Protein 3EY6 (pdb70)

GO terms:
  GO:0005515 protein binding (F, IPI)
  GO:0044183 protein folding chaperone (F, IMP)
  GO:0006457 protein folding (P, IMP)
  GO:0031966 mitochondrial membrane (C, EXP)
  GO:0005739 mitochondrion (C, EXP)
  GO:0035556 intracellular signal transduction (P, TAS)
  GO:0005739 mitochondrion (C, HTP)
  GO:0042802 identical protein binding (F, IPI)
  GO:0005739 mitochondrion (C, IDA)
  GO:1901524 regulation of mitophagy (P, IDA)
  GO:0005516 calmodulin binding (F, EXP)
  GO:0005516 calmodulin binding (F, IPI)
  GO:0070585 protein localization to mitochondrion (P, IPI)
  GO:0001933 negative regulation of protein phosphorylation (P, IMP)
  GO:0032991 protein-containing complex (C, IMP)
  GO:0097718 disordered domain specific binding (F, IPI)
  GO:0016020 membrane (C, HDA)

Foldseek 3Di:
DWDKDDQPPPPAKIKTWPFADDPPFAFADQQWKWWKFKWKAFPVGHTDDTDHTDIDRQPDPPQFQSCNRPRRVGTAQIKMKIWHWCVRPVAQNFDPPRGHHGTTMIMIMHTHDTGHHD

InterPro domains:
  IPR001179 FKBP-type peptidyl-prolyl cis-trans isomerase domain [PF00254] (114-201)
  IPR001179 FKBP-type peptidyl-prolyl cis-trans isomerase domain [PS50059] (120-204)
  IPR011990 Tetratricopeptide-like helical domain superfamily [G3DSA:1.25.40.10] (219-369)
  IPR011990 Tetratricopeptide-like helical domain superfamily [SSF48452] (225-352)
  IPR019734 Tetratricopeptide repeat [PS50005] (306-339)
  IPR019734 Tetratricopeptide repeat [SM00028] (228-261)
  IPR019734 Tetratricopeptide repeat [SM00028] (272-305)
  IPR019734 Tetratricopeptide repeat [SM00028] (306-339)
  IPR046357 Peptidyl-prolyl cis-trans isomerase domain superfamily [G3DSA:3.10.50.40] (58-205)
  IPR050754 Peptidyl-prolyl cis-trans isomerase FKBP4/5/8-like [PTHR46512] (34-375)

Secondary structure (DSSP, 8-state):
-PPPEESSSSSSEEEEEEEPPPTT-----TTSEEEEEEEEEETTS-EEEEEEEEEEETT-TTS-HHHHTTGGGSPTT-EEEEEE-GGGTTGGG-BTTTB-TT--EEEEEEEEEEE---

Radius of gyration: 13.65 Å; Cα contacts (8 Å, |Δi|>4): 316; chains: 1; bounding box: 35×30×32 Å

CATH classification: 3.10.50.40

Nearest PDB structures (foldseek):
  3ey6-assembly1_A  TM=1.009E+00  e=1.247E-23  Homo sapiens
  5mgx-assembly3_G  TM=9.743E-01  e=1.450E-19  Homo sapiens
  2d9f-assembly1_A  TM=9.313E-01  e=2.594E-18  Homo sapiens
  1n1a-assembly1_B  TM=9.332E-01  e=4.603E-10  Homo sapiens
  8cce-assembly1_A  TM=8.844E-01  e=1.895E-09  Homo sapiens

Structure (mmCIF, N/CA/C/O backbone):
data_3EY6
#
_entry.id   3EY6
#
_cell.length_a   29.057
_cell.length_b   60.288
_cell.length_c   30.840
_cell.angle_alpha   90.000
_cell.angle_beta   97.590
_cell.angle_gamma   90.000
#
_symmetry.space_group_name_H-M   'P 1 21 1'
#
loop_
_entity.id
_entity.type
_entity.pdbx_description
1 polymer 'FK506-binding protein 8'
2 water water
#
loop_
_atom_site.group_PDB
_atom_site.id
_atom_site.type_symbol
_atom_site.label_atom_id
_atom_site.label_alt_id
_atom_site.label_comp_id
_atom_site.label_asym_id
_atom_site.label_entity_id
_atom_site.label_seq_id
_atom_site.pdbx_PDB_ins_code
_atom_site.Cartn_x
_atom_site.Cartn_y
_atom_site.Cartn_z
_atom_site.occupancy
_atom_site.B_iso_or_equiv
_atom_site.auth_seq_id
_atom_site.auth_comp_id
_atom_site.auth_asym_id
_atom_site.auth_atom_id
_atom_site.pdbx_PDB_model_num
ATOM 1 N N . MET A 1 1 ? 28.545 -6.547 3.522 1.00 14.80 33 MET A N 1
ATOM 2 C CA . MET A 1 1 ? 29.344 -5.602 2.711 1.00 12.41 33 MET A CA 1
ATOM 3 C C . MET A 1 1 ? 28.554 -5.001 1.554 1.00 9.40 33 MET A C 1
ATOM 4 O O . MET A 1 1 ? 29.155 -4.517 0.606 1.00 10.94 33 MET A O 1
ATOM 9 N N . ARG A 1 2 ? 27.220 -4.975 1.683 1.00 9.95 34 ARG A N 1
ATOM 10 C CA . ARG A 1 2 ? 26.298 -4.394 0.686 1.00 9.05 34 ARG A CA 1
ATOM 11 C C . ARG A 1 2 ? 25.779 -3.035 1.151 1.00 9.40 34 ARG A C 1
ATOM 12 O O . ARG A 1 2 ? 25.488 -2.841 2.326 1.00 12.41 34 ARG A O 1
ATOM 20 N N . GLU A 1 3 ? 25.638 -2.129 0.195 1.00 7.59 35 GLU A N 1
ATOM 21 C CA . GLU A 1 3 ? 25.133 -0.775 0.392 1.00 7.52 35 GLU A CA 1
ATOM 22 C C . GLU A 1 3 ? 23.622 -0.688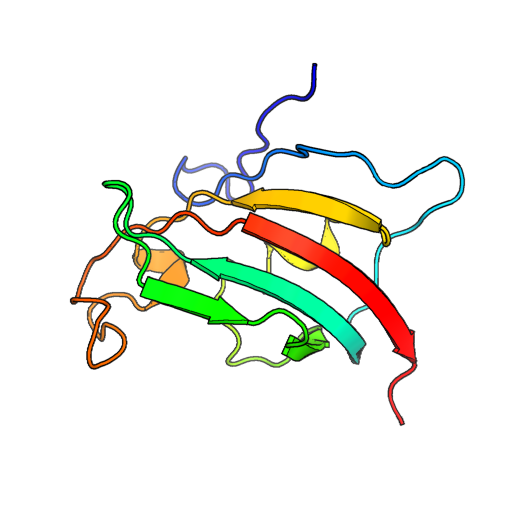 0.376 1.00 7.52 35 GLU A C 1
ATOM 23 O O . GLU A 1 3 ? 22.949 -1.388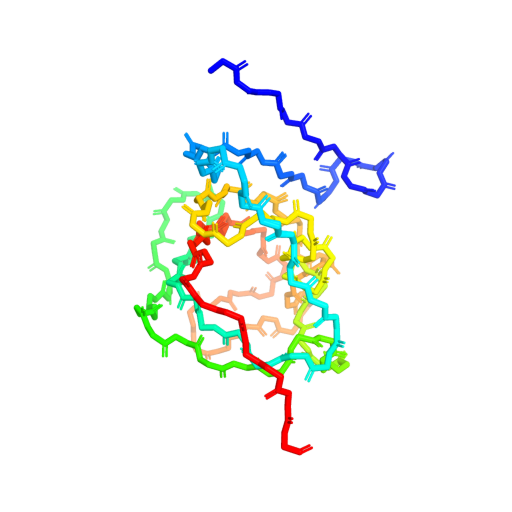 -0.380 1.00 8.50 35 GLU A O 1
ATOM 29 N N . TRP A 1 4 ? 23.100 0.273 1.125 1.00 7.01 36 TRP A N 1
ATOM 30 C CA . TRP A 1 4 ? 21.722 0.697 0.943 1.00 6.59 36 TRP A CA 1
ATOM 31 C C . TRP A 1 4 ? 21.525 1.314 -0.436 1.00 6.85 36 TRP A C 1
ATOM 32 O O . TRP A 1 4 ? 22.391 2.050 -0.935 1.00 8.38 36 TRP A O 1
ATOM 43 N N . LEU A 1 5 ? 20.347 1.090 -0.997 1.00 7.17 37 LEU A N 1
ATOM 44 C CA . LEU A 1 5 ? 19.872 1.755 -2.199 1.00 7.22 37 LEU A CA 1
ATOM 45 C C . LEU A 1 5 ? 18.685 2.621 -1.816 1.00 6.45 37 LEU A C 1
ATOM 46 O O . LEU A 1 5 ? 17.710 2.130 -1.236 1.00 6.81 37 LEU A O 1
ATOM 51 N N . ASP A 1 6 ? 18.738 3.891 -2.193 1.00 7.36 38 ASP A N 1
ATOM 52 C CA . ASP A 1 6 ? 17.637 4.814 -2.001 1.00 7.59 38 ASP A CA 1
ATOM 53 C C . ASP A 1 6 ? 16.780 4.719 -3.262 1.00 7.04 38 ASP A C 1
ATOM 54 O O . ASP A 1 6 ? 17.172 5.207 -4.330 1.00 9.35 38 ASP A O 1
ATOM 59 N N . ILE A 1 7 ? 15.658 4.000 -3.172 1.00 6.86 39 ILE A N 1
ATOM 60 C CA . ILE A 1 7 ? 14.919 3.634 -4.377 1.00 7.34 39 ILE A CA 1
ATOM 61 C C . ILE A 1 7 ? 14.310 4.839 -5.090 1.00 7.88 39 ILE A C 1
ATOM 62 O O . ILE A 1 7 ? 14.416 4.935 -6.319 1.00 9.69 39 ILE A O 1
ATOM 67 N N . LEU A 1 8 ? 13.716 5.764 -4.339 1.00 7.27 40 LEU A N 1
ATOM 68 C CA . LEU A 1 8 ? 13.020 6.893 -4.945 1.00 8.35 40 LEU A CA 1
ATOM 69 C C . LEU A 1 8 ? 13.776 8.229 -4.845 1.00 8.31 40 LEU A C 1
ATOM 70 O O . LEU A 1 8 ? 13.267 9.255 -5.296 1.00 10.48 40 LEU A O 1
ATOM 75 N N . GLY A 1 9 ? 14.969 8.225 -4.263 1.00 7.88 41 GLY A N 1
ATOM 76 C CA . GLY A 1 9 ? 15.822 9.423 -4.265 1.00 8.96 41 GLY A CA 1
ATOM 77 C C . GLY A 1 9 ? 15.457 10.453 -3.221 1.00 7.21 41 GLY A C 1
ATOM 78 O O . GLY A 1 9 ? 15.951 11.575 -3.257 1.00 9.76 41 GLY A O 1
ATOM 79 N N . ASN A 1 10 ? 14.622 10.078 -2.260 1.00 7.14 42 ASN A N 1
ATOM 80 C CA . ASN A 1 10 ? 14.171 11.012 -1.229 1.00 6.77 42 ASN A CA 1
ATOM 81 C C . ASN A 1 10 ? 14.385 10.499 0.191 1.00 6.48 42 ASN A C 1
ATOM 82 O O . ASN A 1 10 ? 13.858 11.080 1.135 1.00 6.44 42 ASN A O 1
ATOM 87 N N . GLY A 1 11 ? 15.149 9.411 0.343 1.00 6.48 43 GLY A N 1
ATOM 88 C CA . GLY A 1 11 ? 15.431 8.845 1.658 1.00 6.61 43 GLY A CA 1
ATOM 89 C C . GLY A 1 11 ? 14.344 8.015 2.295 1.00 5.89 43 GLY A C 1
ATOM 90 O O . GLY A 1 11 ? 14.551 7.418 3.349 1.00 7.45 43 GLY A O 1
ATOM 91 N N . LEU A 1 12 ? 13.184 7.954 1.659 1.00 5.66 44 LEU A N 1
ATOM 92 C CA . LEU A 1 12 ? 12.007 7.417 2.333 1.00 5.71 44 LEU A CA 1
ATOM 93 C C . LEU A 1 12 ? 11.697 5.970 1.996 1.00 5.71 44 LEU A C 1
ATOM 94 O O . LEU A 1 12 ? 10.807 5.378 2.612 1.00 7.42 44 LEU A O 1
ATOM 99 N N . LEU A 1 13 ? 12.402 5.389 1.023 1.00 4.94 45 LEU A N 1
ATOM 100 C CA . LEU A 1 13 ? 12.205 3.985 0.656 1.00 5.01 45 LEU A CA 1
ATOM 101 C C . LEU A 1 13 ? 13.578 3.445 0.285 1.00 4.95 45 LEU A C 1
ATOM 102 O O . LEU A 1 13 ? 14.106 3.729 -0.793 1.00 6.15 45 LEU A O 1
ATOM 107 N N . ARG A 1 14 ? 14.167 2.708 1.218 1.00 5.35 46 ARG A N 1
ATOM 108 C CA . ARG A 1 14 ? 15.560 2.290 1.105 1.00 6.36 46 ARG A CA 1
ATOM 109 C C . ARG A 1 14 ? 15.624 0.774 1.248 1.00 5.75 46 ARG A C 1
ATOM 110 O O . ARG A 1 14 ? 14.888 0.185 2.053 1.00 6.57 46 ARG A O 1
ATOM 118 N N A LYS A 1 15 ? 16.481 0.136 0.453 0.50 5.88 47 LYS A N 1
ATOM 119 N N B LYS A 1 15 ? 16.475 0.125 0.466 0.50 5.77 47 LYS A N 1
ATOM 120 C CA A LYS A 1 15 ? 16.654 -1.316 0.462 0.50 6.46 47 LYS A CA 1
ATOM 121 C CA B LYS A 1 15 ? 16.631 -1.313 0.586 0.50 6.34 47 LYS A CA 1
ATOM 122 C C A LYS A 1 15 ? 18.122 -1.674 0.670 0.50 6.26 47 LYS A C 1
ATOM 123 C C B LYS A 1 15 ? 18.095 -1.721 0.625 0.50 6.33 47 LYS A C 1
ATOM 124 O O A LYS A 1 15 ? 19.022 -1.005 0.131 0.50 7.81 47 LYS A O 1
ATOM 125 O O B LYS A 1 15 ? 18.952 -1.154 -0.077 0.50 7.70 47 LYS A O 1
ATOM 136 N N . LYS A 1 16 ? 18.368 -2.736 1.434 1.00 5.71 48 LYS A N 1
ATOM 137 C CA . LYS A 1 16 ? 19.711 -3.307 1.537 1.00 7.37 48 LYS A CA 1
ATOM 138 C C . LYS A 1 16 ? 19.639 -4.802 1.417 1.00 6.52 48 LYS A C 1
ATOM 139 O O . LYS A 1 16 ? 18.845 -5.448 2.101 1.00 7.14 48 LYS A O 1
ATOM 145 N N . THR A 1 17 ? 20.493 -5.371 0.576 1.00 6.35 49 THR A N 1
ATOM 146 C CA . THR A 1 17 ? 20.637 -6.802 0.519 1.00 6.02 49 THR A CA 1
ATOM 147 C C . THR A 1 17 ? 21.382 -7.293 1.741 1.00 6.31 49 THR A C 1
ATOM 148 O O . THR A 1 17 ? 22.522 -6.889 1.981 1.00 7.71 49 THR A O 1
ATOM 152 N N . LEU A 1 18 ? 20.730 -8.144 2.526 1.00 6.34 50 LEU A N 1
ATOM 153 C CA . LEU A 1 18 ? 21.321 -8.799 3.697 1.00 6.98 50 LEU A CA 1
ATOM 154 C C . LEU A 1 18 ? 22.001 -10.109 3.342 1.00 6.69 50 LEU A C 1
ATOM 155 O O . LEU A 1 18 ? 23.097 -10.395 3.828 1.00 9.00 50 LEU A O 1
ATOM 160 N N . VAL A 1 19 ? 21.342 -10.935 2.546 1.00 5.69 51 VAL A N 1
ATOM 161 C CA . VAL A 1 19 ? 21.892 -12.187 2.032 1.00 6.44 51 VAL A CA 1
ATOM 162 C C . VAL A 1 19 ? 21.670 -12.169 0.525 1.00 5.51 51 VAL A C 1
ATOM 163 O O . VAL A 1 19 ? 20.533 -12.227 0.056 1.00 5.19 51 VAL A O 1
ATOM 167 N N . PRO A 1 20 ? 22.742 -12.049 -0.252 1.00 6.09 52 PRO A N 1
ATOM 168 C CA . PRO A 1 20 ? 22.572 -12.002 -1.699 1.00 6.64 52 PRO A CA 1
ATOM 169 C C . PRO A 1 20 ? 22.002 -13.294 -2.254 1.00 5.29 52 PRO A C 1
ATOM 170 O O . PRO A 1 20 ? 22.293 -14.389 -1.730 1.00 5.75 52 PRO A O 1
ATOM 174 N N . GLY A 1 21 ? 21.190 -13.179 -3.301 1.00 5.46 53 GLY A N 1
ATOM 175 C CA . GLY A 1 21 ? 20.898 -14.353 -4.094 1.00 5.58 53 GLY A CA 1
ATOM 176 C C . GLY A 1 21 ? 22.193 -14.938 -4.613 1.00 5.16 53 GLY A C 1
ATOM 177 O O . GLY A 1 21 ? 23.158 -14.205 -4.883 1.00 5.57 53 GLY A O 1
ATOM 178 N N . PRO A 1 22 ? 22.244 -16.251 -4.775 1.00 4.96 54 PRO A N 1
ATOM 179 C CA . PRO A 1 22 ? 23.485 -16.908 -5.184 1.00 5.39 54 PRO A CA 1
ATOM 180 C C . PRO A 1 22 ? 23.802 -16.689 -6.661 1.00 4.85 54 PRO A C 1
ATOM 181 O O . PRO A 1 22 ? 22.988 -16.166 -7.430 1.00 5.11 54 PRO A O 1
ATOM 185 N N . PRO A 1 23 ? 24.993 -17.081 -7.095 1.00 5.37 55 PRO A N 1
ATOM 186 C CA . PRO A 1 23 ? 25.361 -16.904 -8.508 1.00 6.36 55 PRO A CA 1
ATOM 187 C C . PRO A 1 23 ? 24.343 -17.589 -9.423 1.00 5.82 55 PRO A C 1
ATOM 188 O O . PRO A 1 23 ? 23.929 -18.727 -9.194 1.00 7.02 55 PRO A O 1
ATOM 192 N N . GLY A 1 24 ? 23.951 -16.861 -10.459 1.00 6.19 56 GLY A N 1
ATOM 193 C CA . GLY A 1 24 ? 22.969 -17.360 -11.403 1.00 7.41 56 GLY A CA 1
ATOM 194 C C . GLY A 1 24 ? 21.546 -17.020 -11.034 1.00 6.10 56 GLY A C 1
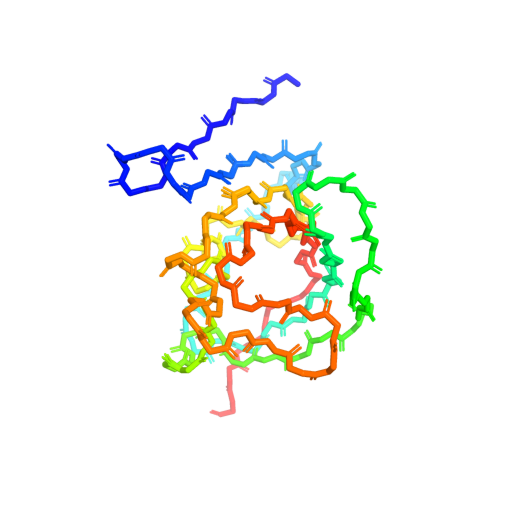ATOM 195 O O . GLY A 1 24 ? 20.649 -17.273 -11.840 1.00 8.69 56 GLY A O 1
ATOM 196 N N . SER A 1 25 ? 21.311 -16.464 -9.855 1.00 5.89 57 SER A N 1
ATOM 197 C CA . SER A 1 25 ? 19.950 -16.099 -9.480 1.00 5.77 57 SER A CA 1
ATOM 198 C C . SER A 1 25 ? 19.494 -14.873 -10.263 1.00 6.30 57 SER A C 1
ATOM 199 O O . SER A 1 25 ? 20.321 -14.060 -10.704 1.00 8.03 57 SER A O 1
ATOM 202 N N A SER A 1 26 ? 18.191 -14.702 -10.420 0.50 7.07 58 SER A N 1
ATOM 203 N N B SER A 1 26 ? 18.172 -14.772 -10.440 0.50 6.86 58 SER A N 1
ATOM 204 C CA A SER A 1 26 ? 17.697 -13.560 -11.163 0.50 7.37 58 SER A CA 1
ATOM 205 C CA B SER A 1 26 ? 17.534 -13.750 -11.271 0.50 6.86 58 SER A CA 1
ATOM 206 C C A SER A 1 26 ? 16.469 -12.986 -10.493 0.50 5.65 58 SER A C 1
ATOM 207 C C B SER A 1 26 ? 16.400 -13.036 -10.533 0.50 5.28 58 SER A C 1
ATOM 208 O O A SER A 1 26 ? 15.905 -13.561 -9.561 0.50 5.77 58 SER A O 1
ATOM 209 O O B SER A 1 26 ? 15.842 -13.560 -9.567 0.50 5.39 58 SER A O 1
ATOM 214 N N . ARG A 1 27 ? 16.063 -11.838 -11.008 1.00 5.81 59 ARG A N 1
ATOM 215 C CA . ARG A 1 27 ? 14.942 -11.099 -10.480 1.00 5.18 59 ARG A CA 1
ATOM 216 C C . ARG A 1 27 ? 13.624 -11.716 -10.932 1.00 4.83 59 ARG A C 1
ATOM 217 O O . ARG A 1 27 ? 13.535 -12.305 -12.026 1.00 5.84 59 ARG A O 1
ATOM 225 N N . PRO A 1 28 ? 12.586 -11.569 -10.128 1.00 4.62 60 PRO A N 1
ATOM 226 C CA . PRO A 1 28 ? 11.257 -11.994 -10.548 1.00 4.87 60 PRO A CA 1
ATOM 227 C C . PRO A 1 28 ? 10.725 -11.004 -11.597 1.00 4.94 60 PRO A C 1
ATOM 228 O O . PRO A 1 28 ? 11.181 -9.856 -11.689 1.00 6.65 60 P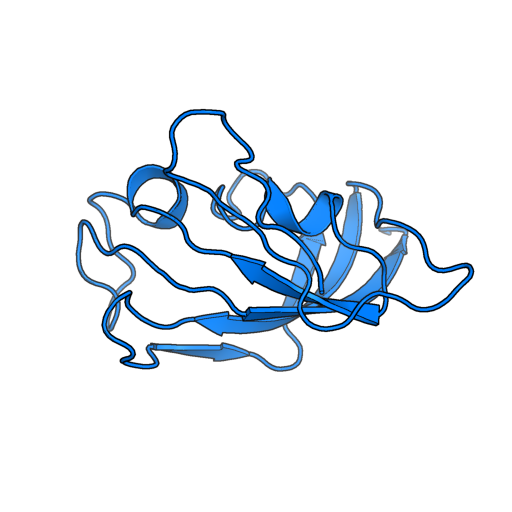RO A O 1
ATOM 232 N N . VAL A 1 29 ? 9.739 -11.468 -12.362 1.00 4.36 61 VAL A N 1
ATOM 233 C CA . VAL A 1 29 ? 9.087 -10.651 -13.375 1.00 4.56 61 VAL A CA 1
ATOM 234 C C . VAL A 1 29 ? 7.696 -10.292 -12.894 1.00 4.33 61 VAL A C 1
ATOM 235 O O . VAL A 1 29 ? 6.988 -11.146 -12.351 1.00 4.88 61 VAL A O 1
ATOM 239 N N . LYS A 1 30 ? 7.285 -9.041 -13.059 1.00 4.78 62 LYS A N 1
ATOM 240 C CA . LYS A 1 30 ? 5.882 -8.703 -12.741 1.00 5.31 62 LYS A CA 1
ATOM 241 C C . LYS A 1 30 ? 4.965 -9.628 -13.516 1.00 5.02 62 LYS A C 1
ATOM 242 O O . LYS A 1 30 ? 5.214 -9.963 -14.680 1.00 5.59 62 LYS A O 1
ATOM 248 N N . GLY A 1 31 ? 3.898 -10.054 -12.839 1.00 5.11 63 GLY A N 1
ATOM 249 C CA . GLY A 1 31 ? 2.980 -11.061 -13.348 1.00 5.50 63 GLY A CA 1
ATOM 250 C C . GLY A 1 31 ? 3.288 -12.453 -12.858 1.00 4.91 63 GLY A C 1
ATOM 251 O O . GLY A 1 31 ? 2.417 -13.324 -12.870 1.00 6.23 63 GLY A O 1
ATOM 252 N N . GLN A 1 32 ? 4.518 -12.684 -12.393 1.00 5.01 64 GLN A N 1
ATOM 253 C CA . GLN A 1 32 ? 4.831 -13.939 -11.720 1.00 4.98 64 GLN A CA 1
ATOM 254 C C . GLN A 1 32 ? 4.211 -13.952 -10.337 1.00 4.47 64 GLN A C 1
ATOM 255 O O . GLN A 1 32 ? 4.032 -12.910 -9.700 1.00 5.26 64 GLN A O 1
ATOM 261 N N . VAL A 1 33 ? 3.929 -15.169 -9.871 1.00 4.44 65 VAL A N 1
ATOM 262 C CA . VAL A 1 33 ? 3.502 -15.420 -8.509 1.00 4.41 65 VAL A CA 1
ATOM 263 C C . VAL A 1 33 ? 4.748 -15.678 -7.693 1.00 3.82 65 VAL A C 1
ATOM 264 O O . VAL A 1 33 ? 5.488 -16.630 -7.943 1.00 4.72 65 VAL A O 1
ATOM 268 N N . VAL A 1 34 ? 4.985 -14.798 -6.732 1.00 4.14 66 VAL A N 1
ATOM 269 C CA . VAL A 1 34 ? 6.130 -14.912 -5.847 1.00 4.14 66 VAL A CA 1
ATOM 270 C C . VAL A 1 34 ? 5.673 -15.407 -4.490 1.00 4.23 66 VAL A C 1
ATOM 271 O O . VAL A 1 34 ? 4.534 -15.149 -4.062 1.00 4.89 66 VAL A O 1
ATOM 275 N N . THR A 1 35 ? 6.590 -16.093 -3.802 1.00 4.26 67 THR A N 1
ATOM 276 C CA . THR A 1 35 ? 6.365 -16.489 -2.417 1.00 4.36 67 THR A CA 1
ATOM 277 C C . THR A 1 35 ? 7.510 -15.890 -1.615 1.00 4.01 67 THR A C 1
ATOM 278 O O . THR A 1 35 ? 8.678 -16.104 -1.949 1.00 4.51 67 THR A O 1
ATOM 282 N N . VAL A 1 36 ? 7.160 -15.166 -0.553 1.00 3.85 68 VAL A N 1
ATOM 283 C CA . VAL A 1 36 ? 8.133 -14.502 0.293 1.00 4.41 68 VAL A CA 1
ATOM 284 C C . VAL A 1 36 ? 7.923 -14.866 1.747 1.00 4.68 68 VAL A C 1
ATOM 285 O O . VAL A 1 36 ? 6.810 -15.184 2.185 1.00 5.51 68 VAL A O 1
ATOM 289 N N . HIS A 1 37 ? 9.016 -14.784 2.495 1.00 4.12 69 HIS A N 1
ATOM 290 C CA . HIS A 1 37 ? 8.951 -14.685 3.952 1.00 4.62 69 HIS A CA 1
ATOM 291 C C . HIS A 1 37 ? 9.027 -13.198 4.279 1.00 4.50 69 HIS A C 1
ATOM 292 O O . HIS A 1 37 ? 10.022 -12.543 3.948 1.00 5.24 69 HIS A O 1
ATOM 299 N N . LEU A 1 38 ? 7.958 -12.675 4.870 1.00 5.31 70 LEU A N 1
ATOM 300 C CA . LEU A 1 38 ? 7.857 -11.257 5.168 1.00 6.00 70 LEU A CA 1
ATOM 301 C C . LEU A 1 38 ? 7.769 -11.046 6.653 1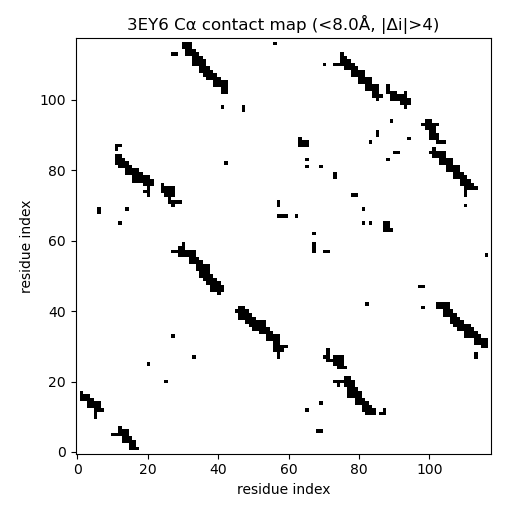.00 6.15 70 LEU A C 1
ATOM 302 O O . LEU A 1 38 ? 6.899 -11.610 7.313 1.00 8.75 70 LEU A O 1
ATOM 307 N N . GLN A 1 39 ? 8.660 -10.230 7.197 1.00 6.02 71 GLN A N 1
ATOM 308 C CA . GLN A 1 39 ? 8.608 -9.795 8.593 1.00 6.83 71 GLN A CA 1
ATOM 309 C C . GLN A 1 39 ? 8.475 -8.295 8.600 1.00 6.40 71 GLN A C 1
ATOM 310 O O . GLN A 1 39 ? 9.251 -7.594 7.947 1.00 9.18 71 GLN A O 1
ATOM 316 N N . THR A 1 40 ? 7.503 -7.796 9.342 1.00 6.11 72 THR A N 1
ATOM 317 C CA . THR A 1 40 ? 7.248 -6.359 9.430 1.00 6.59 72 THR A CA 1
ATOM 318 C C . THR A 1 40 ? 7.427 -5.898 10.883 1.00 5.60 72 THR A C 1
ATOM 319 O O . THR A 1 40 ? 6.828 -6.485 11.803 1.00 5.92 72 THR A O 1
ATOM 323 N N A SER A 1 41 ? 8.221 -4.849 11.083 0.50 6.18 73 SER A N 1
ATOM 324 N N B SER A 1 41 ? 8.226 -4.854 11.079 0.50 5.74 73 SER A N 1
ATOM 325 C CA A SER A 1 41 ? 8.382 -4.236 12.388 0.50 6.60 73 SER A CA 1
ATOM 326 C CA B SER A 1 41 ? 8.353 -4.207 12.364 0.50 5.61 73 SER A CA 1
ATOM 327 C C A SER A 1 41 ? 8.261 -2.711 12.279 0.50 6.30 73 SER A C 1
ATOM 328 C C B SER A 1 41 ? 8.081 -2.721 12.210 0.50 5.46 73 SER A C 1
ATOM 329 O O A SER A 1 41 ? 8.631 -2.089 11.265 0.50 6.43 73 SER A O 1
ATOM 330 O O B SER A 1 41 ? 8.198 -2.140 11.114 0.50 5.57 73 SER A O 1
ATOM 335 N N . LEU A 1 42 ? 7.722 -2.106 13.328 1.00 7.25 74 LEU A N 1
ATOM 336 C CA . LEU A 1 42 ? 7.668 -0.662 13.423 1.00 8.34 74 LEU A CA 1
ATOM 337 C C . LEU A 1 42 ? 9.082 -0.156 13.543 1.00 11.38 74 LEU A C 1
ATOM 338 O O . LEU A 1 42 ? 9.991 -0.865 13.975 1.00 11.96 74 LEU A O 1
ATOM 343 N N . GLU A 1 43 ? 9.299 1.079 13.127 1.00 13.28 75 GLU A N 1
ATOM 344 C CA . GLU A 1 43 ? 10.683 1.541 12.998 1.00 16.35 75 GLU A CA 1
ATOM 345 C C . GLU A 1 43 ? 11.391 1.363 14.334 1.00 16.53 75 GLU A C 1
ATOM 346 O O . GLU A 1 43 ? 12.594 1.141 14.385 1.00 19.03 75 GLU A O 1
ATOM 352 N N . ASN A 1 44 ? 10.621 1.392 15.421 1.00 16.90 76 ASN A N 1
ATOM 353 C CA . ASN A 1 44 ? 11.172 1.135 16.754 1.00 16.42 76 ASN A CA 1
ATOM 354 C C . ASN A 1 44 ? 11.519 -0.306 17.156 1.00 18.09 76 ASN A C 1
ATOM 355 O O . ASN A 1 44 ? 12.033 -0.557 18.242 1.00 19.28 76 ASN A O 1
ATOM 360 N N . GLY A 1 45 ? 11.261 -1.269 16.287 1.00 16.28 77 GLY A N 1
ATOM 361 C CA . GLY A 1 45 ? 11.626 -2.646 16.602 1.00 14.64 77 GLY A CA 1
ATOM 362 C C . GLY A 1 45 ? 10.496 -3.562 17.079 1.00 13.29 77 GLY A C 1
ATOM 363 O O . GLY A 1 45 ? 10.696 -4.742 17.275 1.00 13.05 77 GLY A O 1
ATOM 364 N N . THR A 1 46 ? 9.314 -3.020 17.298 1.00 10.88 78 THR A N 1
ATOM 365 C CA . THR A 1 46 ? 8.131 -3.839 17.602 1.00 8.64 78 THR A CA 1
ATOM 366 C C . THR A 1 46 ? 7.702 -4.654 16.392 1.00 6.08 78 THR A C 1
ATOM 367 O O . THR A 1 46 ? 7.408 -4.082 15.321 1.00 6.97 78 THR A O 1
ATOM 371 N N . ARG A 1 47 ? 7.665 -5.963 16.535 1.00 5.00 79 ARG A N 1
ATOM 372 C CA . ARG A 1 47 ? 7.278 -6.831 15.441 1.00 4.66 79 ARG A CA 1
ATOM 373 C C . ARG A 1 47 ? 5.756 -6.848 15.350 1.00 4.51 79 ARG A C 1
ATOM 374 O O . ARG A 1 47 ? 5.071 -7.135 16.325 1.00 5.03 79 ARG A O 1
ATOM 382 N N . VAL A 1 48 ? 5.230 -6.595 14.152 1.00 4.96 80 VAL A N 1
ATOM 383 C CA . VAL A 1 48 ? 3.791 -6.448 13.959 1.00 5.92 80 VAL A CA 1
ATOM 384 C C . VAL A 1 48 ? 3.167 -7.404 12.980 1.00 6.58 80 VAL A C 1
ATOM 385 O O . VAL A 1 48 ? 1.943 -7.539 12.967 1.00 7.81 80 VAL A O 1
ATOM 389 N N . GLN A 1 49 ? 3.984 -8.094 12.188 1.00 6.64 81 GLN A N 1
ATOM 390 C CA . GLN A 1 49 ? 3.462 -9.096 11.282 1.00 8.03 81 GLN A CA 1
ATOM 391 C C . GLN A 1 49 ? 4.600 -10.051 10.925 1.00 6.64 81 GLN A C 1
ATOM 392 O O . GLN A 1 49 ? 5.768 -9.636 10.81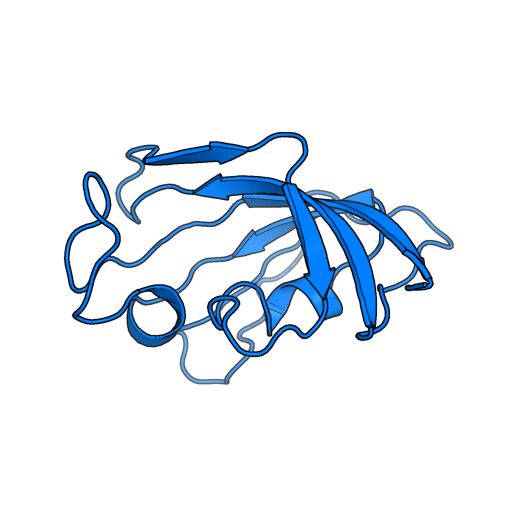8 1.00 7.05 81 GLN A O 1
ATOM 398 N N . GLU A 1 50 ? 4.267 -11.320 10.727 1.00 7.22 82 GLU A N 1
ATOM 399 C CA . GLU A 1 50 ? 5.206 -12.306 10.217 1.00 7.81 82 GLU A CA 1
ATOM 400 C C . GLU A 1 50 ? 4.455 -13.312 9.379 1.00 6.92 82 GLU A C 1
ATOM 401 O O . GLU A 1 50 ? 3.463 -13.878 9.825 1.00 8.70 82 GLU A O 1
ATOM 407 N N . GLU A 1 51 ? 4.926 -13.524 8.169 1.00 6.57 83 GLU A N 1
ATOM 408 C CA . GLU A 1 51 ? 4.286 -14.434 7.233 1.00 8.11 83 GLU A CA 1
ATOM 409 C C . GLU A 1 51 ? 5.387 -15.238 6.532 1.00 6.39 83 GLU A C 1
ATOM 410 O O . GLU A 1 51 ? 6.106 -14.694 5.690 1.00 6.77 83 GLU A O 1
ATOM 416 N N . PRO A 1 52 ? 5.536 -16.531 6.854 1.00 6.93 84 PRO A N 1
ATOM 417 C CA . PRO A 1 52 ? 6.660 -17.280 6.252 1.00 7.19 84 PRO A CA 1
ATOM 418 C C . PRO A 1 52 ? 6.413 -17.719 4.813 1.00 6.23 84 PRO A C 1
ATOM 419 O O . PRO A 1 52 ? 7.363 -18.114 4.153 1.00 7.25 84 PRO A O 1
ATOM 423 N N . GLU A 1 53 ? 5.163 -17.691 4.359 1.00 6.27 85 GLU A N 1
ATOM 424 C CA . GLU A 1 53 ? 4.838 -18.241 3.045 1.00 6.94 85 GLU A CA 1
ATOM 425 C C . GLU A 1 53 ? 3.765 -17.363 2.407 1.00 5.98 85 GLU A C 1
ATOM 426 O O . GLU A 1 53 ? 2.658 -17.818 2.123 1.00 7.78 85 GLU A O 1
ATOM 432 N N . LEU A 1 54 ? 4.075 -16.086 2.204 1.00 5.50 86 LEU A N 1
ATOM 433 C CA . LEU A 1 54 ? 3.130 -15.128 1.647 1.00 5.38 86 LEU A CA 1
ATOM 434 C C . LEU A 1 54 ? 3.221 -15.212 0.122 1.00 5.34 86 LEU A C 1
ATOM 435 O O . LEU A 1 54 ? 4.279 -14.945 -0.467 1.00 5.65 86 LEU A O 1
ATOM 440 N N . VAL A 1 55 ? 2.107 -15.578 -0.511 1.00 5.07 87 VAL A N 1
ATOM 441 C CA . VAL A 1 55 ? 2.018 -15.789 -1.943 1.00 5.15 87 VAL A CA 1
ATOM 442 C C . VAL A 1 55 ? 1.276 -14.607 -2.559 1.00 4.52 87 VAL A C 1
ATOM 443 O O . VAL A 1 55 ? 0.166 -14.302 -2.144 1.00 5.50 87 VAL A O 1
ATOM 447 N N . PHE A 1 56 ? 1.845 -13.982 -3.584 1.00 4.59 88 PHE A N 1
ATOM 448 C CA . PHE A 1 56 ? 1.143 -12.896 -4.263 1.00 4.90 88 PHE A CA 1
ATOM 449 C C . PHE A 1 56 ? 1.642 -12.755 -5.689 1.00 4.28 88 PHE A C 1
ATOM 450 O O . PHE A 1 56 ? 2.762 -13.169 -6.019 1.00 4.82 88 PHE A O 1
ATOM 458 N N . THR A 1 57 ? 0.805 -12.170 -6.547 1.00 4.67 89 THR A N 1
ATOM 459 C CA . THR A 1 57 ? 1.226 -11.829 -7.890 1.00 4.78 89 THR A CA 1
ATOM 460 C C . THR A 1 57 ? 1.984 -10.510 -7.834 1.00 4.29 89 THR A C 1
ATOM 461 O O . THR A 1 57 ? 1.442 -9.467 -7.480 1.00 4.84 89 THR A O 1
ATOM 465 N N . LEU A 1 58 ? 3.262 -10.571 -8.191 1.00 4.77 90 LEU A N 1
ATOM 466 C CA . LEU A 1 58 ? 4.111 -9.388 -8.187 1.00 4.89 90 LEU A CA 1
ATOM 467 C C . LEU A 1 58 ? 3.599 -8.398 -9.217 1.00 4.52 90 LEU A C 1
ATOM 468 O O . LEU A 1 58 ? 3.448 -8.720 -10.394 1.00 5.47 90 LEU A O 1
ATOM 473 N N . GLY A 1 59 ? 3.332 -7.188 -8.766 1.00 4.94 91 GLY A N 1
ATOM 474 C CA . GLY A 1 59 ? 2.777 -6.171 -9.605 1.00 6.08 91 GLY A CA 1
ATOM 475 C C . GLY A 1 59 ? 1.323 -5.869 -9.337 1.00 5.89 91 GLY A C 1
ATOM 476 O O . GLY A 1 59 ? 0.825 -4.865 -9.849 1.00 6.54 91 GLY A O 1
ATOM 477 N N . ASP A 1 60 ? 0.635 -6.661 -8.505 1.00 5.41 92 ASP A N 1
ATOM 478 C CA . ASP A 1 60 ? -0.723 -6.300 -8.112 1.00 6.23 92 ASP A CA 1
ATOM 479 C C . ASP A 1 60 ? -0.705 -4.862 -7.609 1.00 6.33 92 ASP A C 1
ATOM 480 O O . ASP A 1 60 ? 0.166 -4.458 -6.815 1.00 6.12 92 ASP A O 1
ATOM 485 N N A CYS A 1 61 ? -1.711 -4.104 -8.036 0.50 7.01 93 CYS A N 1
ATOM 486 N N B CYS A 1 61 ? -1.680 -4.078 -8.059 0.50 7.91 93 CYS A N 1
ATOM 487 C CA A CYS A 1 61 ? -1.676 -2.659 -7.891 0.50 7.41 93 CYS A CA 1
ATOM 488 C CA B CYS A 1 61 ? -1.615 -2.636 -7.862 0.50 8.90 93 CYS A CA 1
ATOM 489 C C A CYS A 1 61 ? -1.931 -2.162 -6.476 0.50 7.35 93 CYS A C 1
ATOM 490 C C B CYS A 1 61 ? -1.806 -2.196 -6.415 0.50 7.93 93 CYS A C 1
ATOM 491 O O A CYS A 1 61 ? -1.652 -0.993 -6.185 0.50 8.15 93 CYS A O 1
ATOM 492 O O B CYS A 1 61 ? -1.336 -1.117 -6.028 0.50 8.21 93 CYS A O 1
ATOM 497 N N . ASP A 1 62 ? -2.485 -3.012 -5.616 1.00 6.81 94 ASP A N 1
ATOM 498 C CA . ASP A 1 62 ? -2.790 -2.640 -4.230 1.00 7.29 94 ASP A CA 1
ATOM 499 C C . ASP A 1 62 ? -1.760 -3.144 -3.226 1.00 6.35 94 ASP A C 1
ATOM 500 O O . ASP A 1 62 ? -1.933 -2.912 -2.031 1.00 7.71 94 ASP A O 1
ATOM 505 N N . VAL A 1 63 ? -0.700 -3.803 -3.682 1.00 6.01 95 VAL A N 1
ATOM 506 C CA . VAL A 1 63 ? 0.396 -4.126 -2.781 1.00 5.94 95 VAL A CA 1
ATOM 507 C C . VAL A 1 63 ? 1.099 -2.831 -2.383 1.00 5.58 95 VAL A C 1
ATOM 508 O O . VAL A 1 63 ? 1.373 -1.987 -3.240 1.00 6.45 95 VAL A O 1
ATOM 512 N N . ILE A 1 64 ? 1.387 -2.659 -1.093 1.00 5.74 96 ILE A N 1
ATOM 513 C CA . ILE A 1 64 ? 2.009 -1.408 -0.647 1.00 5.81 96 ILE A CA 1
ATOM 514 C C . ILE A 1 64 ? 3.265 -1.102 -1.450 1.00 5.69 96 ILE A C 1
ATOM 515 O O . ILE A 1 64 ? 4.032 -2.012 -1.868 1.00 5.73 96 ILE A O 1
ATOM 520 N N A GLN A 1 65 ? 3.510 0.177 -1.680 0.50 6.18 97 GLN A N 1
ATOM 521 N N B GLN A 1 65 ? 3.500 0.181 -1.678 0.50 5.68 97 GLN A N 1
ATOM 522 C CA A GLN A 1 65 ? 4.617 0.592 -2.532 0.50 7.02 97 GLN A CA 1
ATOM 523 C CA B GLN A 1 65 ? 4.608 0.620 -2.517 0.50 6.00 97 GLN A CA 1
ATOM 524 C C A GLN A 1 65 ? 5.960 0.079 -2.036 0.50 6.47 97 GLN A C 1
ATOM 525 C C B GLN A 1 65 ? 5.952 0.090 -2.034 0.50 5.84 97 GLN A C 1
ATOM 526 O O A GLN A 1 65 ? 6.829 -0.265 -2.833 0.50 7.17 97 GLN A O 1
ATOM 527 O O B GLN A 1 65 ? 6.811 -0.258 -2.841 0.50 6.66 97 GLN A O 1
ATOM 538 N N . ALA A 1 66 ? 6.129 0.008 -0.721 1.00 6.38 98 ALA A N 1
ATOM 539 C CA . ALA A 1 66 ? 7.399 -0.428 -0.161 1.00 6.86 98 ALA A CA 1
ATOM 540 C C . ALA A 1 66 ? 7.791 -1.824 -0.647 1.00 6.88 98 ALA A C 1
ATOM 541 O O . ALA A 1 66 ? 8.978 -2.125 -0.725 1.00 8.23 98 ALA A O 1
ATOM 543 N N . LEU A 1 67 ? 6.807 -2.682 -0.904 1.00 5.77 99 LEU A N 1
ATOM 544 C CA . LEU A 1 67 ? 7.044 -4.015 -1.465 1.00 5.92 99 LEU A CA 1
ATOM 545 C C . LEU A 1 67 ? 7.012 -4.035 -2.990 1.00 5.60 99 LEU A C 1
ATOM 546 O O . LEU A 1 67 ? 7.859 -4.675 -3.622 1.00 5.99 99 LEU A O 1
ATOM 551 N N . ASP A 1 68 ? 6.033 -3.364 -3.605 1.00 5.91 100 ASP A N 1
ATOM 552 C CA . ASP A 1 68 ? 5.934 -3.352 -5.056 1.00 6.29 100 ASP A CA 1
ATOM 553 C C . ASP A 1 68 ? 7.188 -2.799 -5.716 1.00 5.71 100 ASP A C 1
ATOM 554 O O . ASP A 1 68 ? 7.566 -3.247 -6.797 1.00 6.51 100 ASP A O 1
ATOM 559 N N . LEU A 1 69 ? 7.833 -1.828 -5.068 1.00 5.35 101 LEU A N 1
ATOM 560 C CA . LEU A 1 69 ? 8.982 -1.150 -5.636 1.00 5.61 101 LEU A CA 1
ATOM 561 C C . LEU A 1 69 ? 10.303 -1.786 -5.212 1.00 5.54 101 LEU A C 1
ATOM 562 O O . LEU A 1 69 ? 11.351 -1.404 -5.743 1.00 9.39 101 LEU A O 1
ATOM 567 N N . SER A 1 70 ? 10.274 -2.700 -4.238 1.00 4.76 102 SER A N 1
ATOM 568 C CA . SER A 1 70 ? 11.518 -3.325 -3.768 1.00 4.95 102 SER A CA 1
ATOM 569 C C . SER A 1 70 ? 11.674 -4.775 -4.204 1.00 4.11 102 SER A C 1
ATOM 570 O O . SER A 1 70 ? 12.780 -5.199 -4.578 1.00 4.28 102 SER A O 1
ATOM 573 N N . VAL A 1 71 ? 10.610 -5.558 -4.143 1.00 4.06 103 VAL A N 1
ATOM 574 C CA . VAL A 1 71 ? 10.707 -6.975 -4.510 1.00 4.46 103 VAL A CA 1
ATOM 575 C C . VAL A 1 71 ? 11.216 -7.204 -5.932 1.00 3.80 103 VAL A C 1
ATOM 576 O O . VAL A 1 71 ? 12.008 -8.116 -6.144 1.00 4.18 103 VAL A O 1
ATOM 580 N N . PRO A 1 72 ? 10.825 -6.368 -6.917 1.00 4.00 104 PRO A N 1
ATOM 581 C CA . PRO A 1 72 ? 11.404 -6.589 -8.270 1.00 4.67 104 PRO A CA 1
ATOM 582 C C . PRO A 1 72 ? 12.909 -6.390 -8.359 1.00 4.30 104 PRO A C 1
ATOM 583 O O . PRO A 1 72 ? 13.514 -6.807 -9.337 1.00 5.29 104 PRO A O 1
ATOM 587 N N . LEU A 1 73 ? 13.492 -5.733 -7.365 1.00 4.31 105 LEU A N 1
ATOM 588 C CA . LEU A 1 73 ? 14.930 -5.476 -7.349 1.00 4.79 105 LEU A CA 1
ATOM 589 C C . LEU A 1 73 ? 15.701 -6.608 -6.664 1.00 5.33 105 LEU A C 1
ATOM 590 O O . LEU A 1 73 ? 16.932 -6.575 -6.621 1.00 7.42 105 LEU A O 1
ATOM 595 N N . MET A 1 74 ? 14.994 -7.594 -6.115 1.00 4.25 106 MET A N 1
ATOM 596 C CA . MET A 1 74 ? 15.600 -8.732 -5.426 1.00 4.30 106 MET A CA 1
ATOM 597 C C . MET A 1 74 ? 15.838 -9.880 -6.380 1.00 4.58 106 MET A C 1
ATOM 598 O O . MET A 1 74 ? 15.067 -10.081 -7.310 1.00 5.72 106 MET A O 1
ATOM 603 N N . ASP A 1 75 ? 16.887 -10.654 -6.117 1.00 4.52 107 ASP A N 1
ATOM 604 C CA . ASP A 1 75 ? 17.040 -11.954 -6.770 1.00 4.85 107 ASP A CA 1
ATOM 605 C C . ASP A 1 75 ? 16.302 -13.044 -5.992 1.00 4.81 107 ASP A C 1
ATOM 606 O O . ASP A 1 75 ? 16.165 -12.971 -4.776 1.00 4.81 107 ASP A O 1
ATOM 611 N N . VAL A 1 76 ? 15.878 -14.093 -6.687 1.00 4.83 108 VAL A N 1
ATOM 612 C CA . VAL A 1 76 ? 15.310 -15.248 -6.009 1.00 4.86 108 VAL A CA 1
ATOM 613 C C . VAL A 1 76 ? 16.388 -15.870 -5.117 1.00 4.66 108 VAL A C 1
ATOM 614 O O . VAL A 1 76 ? 17.500 -16.180 -5.573 1.00 5.62 108 VAL A O 1
ATOM 618 N N . GLY A 1 77 ? 16.046 -16.047 -3.850 1.00 4.50 109 GLY A N 1
ATOM 619 C CA . GLY A 1 77 ? 16.967 -16.531 -2.831 1.00 5.17 109 GLY A CA 1
ATOM 620 C C . GLY A 1 77 ? 17.546 -15.444 -1.960 1.00 4.61 109 GLY A C 1
ATOM 621 O O . GLY A 1 77 ? 18.241 -15.762 -0.986 1.00 5.93 109 GLY A O 1
ATOM 622 N N . GLU A 1 78 ? 17.307 -14.181 -2.295 1.00 4.43 110 GLU A N 1
ATOM 623 C CA . GLU A 1 78 ? 17.812 -13.044 -1.538 1.00 4.66 110 GLU A CA 1
ATOM 624 C C . GLU A 1 78 ? 16.980 -12.752 -0.295 1.00 4.05 110 GLU A C 1
ATOM 625 O O . GLU A 1 78 ? 15.759 -12.877 -0.318 1.00 4.50 110 GLU A O 1
ATOM 631 N N . THR A 1 79 ? 17.664 -12.322 0.774 1.00 4.34 111 THR A N 1
ATOM 632 C CA . THR A 1 79 ? 17.009 -11.625 1.882 1.00 4.28 111 THR A CA 1
ATOM 633 C C . THR A 1 79 ? 17.419 -10.167 1.842 1.00 4.42 111 THR A C 1
ATOM 634 O O . THR A 1 79 ? 18.625 -9.860 1.780 1.00 4.80 111 THR A O 1
ATOM 638 N N . ALA A 1 80 ? 16.439 -9.271 1.914 1.00 4.48 112 ALA A N 1
ATOM 639 C CA . ALA A 1 80 ? 16.658 -7.831 1.911 1.00 4.54 112 ALA A CA 1
ATOM 640 C C . ALA A 1 80 ? 15.958 -7.202 3.094 1.00 4.43 112 ALA A C 1
ATOM 641 O O . ALA A 1 80 ? 14.945 -7.715 3.578 1.00 5.44 112 ALA A O 1
ATOM 643 N N . MET A 1 81 ? 16.492 -6.075 3.537 1.00 4.68 113 MET A N 1
ATOM 644 C CA . MET A 1 81 ? 15.816 -5.203 4.478 1.00 5.31 113 MET A CA 1
ATOM 645 C C . MET A 1 81 ? 15.335 -3.979 3.737 1.00 4.72 113 MET A C 1
ATOM 646 O O . MET A 1 81 ? 16.082 -3.380 2.966 1.00 6.30 113 MET A O 1
ATOM 651 N N . VAL A 1 82 ? 14.090 -3.589 3.987 1.00 5.01 114 VAL A N 1
ATOM 652 C CA . VAL A 1 82 ? 13.516 -2.388 3.408 1.00 5.61 114 VAL A CA 1
ATOM 653 C C . VAL A 1 82 ? 13.093 -1.465 4.546 1.00 5.53 114 VAL A C 1
ATOM 654 O O . VAL A 1 82 ? 12.324 -1.879 5.433 1.00 8.05 114 VAL A O 1
ATOM 658 N N A THR A 1 83 ? 13.596 -0.246 4.554 0.70 5.24 115 THR A N 1
ATOM 659 N N B THR A 1 83 ? 13.579 -0.221 4.535 0.30 5.25 115 THR A N 1
ATOM 660 C CA A THR A 1 83 ? 13.094 0.723 5.486 0.70 6.87 115 THR A CA 1
ATOM 661 C CA B THR A 1 83 ? 13.211 0.806 5.525 0.30 5.30 115 THR A CA 1
ATOM 662 C C A THR A 1 83 ? 12.229 1.647 4.671 0.70 6.34 115 THR A C 1
ATOM 663 C C B THR A 1 83 ? 12.337 1.847 4.843 0.30 4.81 115 THR A C 1
ATOM 664 O O A THR A 1 83 ? 12.614 2.110 3.588 0.70 7.54 115 THR A O 1
ATOM 665 O O B THR A 1 83 ? 12.875 2.626 4.040 0.30 3.49 115 THR A O 1
ATOM 672 N N . ALA A 1 84 ? 11.033 1.887 5.169 1.00 5.21 116 ALA A N 1
ATOM 673 C CA . ALA A 1 84 ? 10.049 2.626 4.394 1.00 5.65 116 ALA A CA 1
ATOM 674 C C . ALA A 1 84 ? 9.222 3.539 5.271 1.00 5.36 116 ALA A C 1
ATOM 675 O O . ALA A 1 84 ? 8.585 3.109 6.241 1.00 6.08 116 ALA A O 1
ATOM 677 N N . ASP A 1 85 ? 9.151 4.800 4.871 1.00 5.02 117 ASP A N 1
ATOM 678 C CA . ASP A 1 85 ? 8.254 5.746 5.506 1.00 5.57 117 ASP A CA 1
ATOM 679 C C . ASP A 1 85 ? 6.803 5.287 5.335 1.00 4.62 117 ASP A C 1
ATOM 680 O O . ASP A 1 85 ? 6.461 4.599 4.372 1.00 5.17 117 ASP A O 1
ATOM 685 N N . SER A 1 86 ? 5.928 5.751 6.228 1.00 5.33 118 SER A N 1
ATOM 686 C CA . SER A 1 86 ? 4.509 5.459 6.078 1.00 5.43 118 SER A CA 1
ATOM 687 C C . SER A 1 86 ? 3.950 5.873 4.737 1.00 5.52 118 SER A C 1
ATOM 688 O O . SER A 1 86 ? 3.003 5.252 4.259 1.00 5.84 118 SER A O 1
ATOM 691 N N . LYS A 1 87 ? 4.525 6.898 4.109 1.00 5.68 119 LYS A N 1
ATOM 692 C CA . LYS A 1 87 ? 4.115 7.367 2.805 1.00 7.27 119 LYS A CA 1
ATOM 693 C C . LYS A 1 87 ? 4.087 6.244 1.760 1.00 6.59 119 LYS A C 1
ATOM 694 O O . LYS A 1 87 ? 3.292 6.292 0.815 1.00 8.69 119 LYS A O 1
ATOM 700 N N . TYR A 1 88 ? 4.957 5.242 1.939 1.00 5.42 120 TYR A N 1
ATOM 701 C CA . TYR A 1 88 ? 5.081 4.127 0.992 1.00 5.55 120 TYR A CA 1
ATOM 702 C C . TYR A 1 88 ? 4.529 2.823 1.579 1.00 5.22 120 TYR A C 1
ATOM 703 O O . TYR A 1 88 ? 4.661 1.750 0.973 1.00 6.18 120 TYR A O 1
ATOM 712 N N . CYS A 1 89 ? 3.908 2.916 2.762 1.00 5.13 121 CYS A N 1
ATOM 713 C CA . CYS A 1 89 ? 3.331 1.761 3.445 1.00 5.64 121 CYS A CA 1
ATOM 714 C C . CYS A 1 89 ? 1.826 1.971 3.580 1.00 5.34 121 CYS A C 1
ATOM 715 O O . CYS A 1 89 ? 1.128 2.035 2.562 1.00 6.36 121 CYS A O 1
ATOM 718 N N . TYR A 1 90 ? 1.333 2.140 4.807 1.00 5.37 122 TYR A N 1
ATOM 719 C CA . TYR A 1 90 ? -0.103 2.284 5.051 1.00 6.07 122 TYR A CA 1
ATOM 720 C C . TYR A 1 90 ? -0.529 3.731 5.316 1.00 5.97 122 TYR A C 1
ATOM 721 O O . TYR A 1 90 ? -1.702 3.978 5.585 1.00 6.74 122 TYR A O 1
ATOM 730 N N . GLY A 1 91 ? 0.408 4.674 5.240 1.00 6.21 123 GLY A N 1
ATOM 731 C CA . GLY A 1 91 ? 0.054 6.085 5.248 1.00 6.44 123 GLY A CA 1
ATOM 732 C C . GLY A 1 91 ? -0.763 6.498 6.464 1.00 6.05 123 GLY A C 1
ATOM 733 O O . GLY A 1 91 ? -0.595 5.953 7.566 1.00 6.05 123 GLY A O 1
ATOM 734 N N . PRO A 1 92 ? -1.689 7.436 6.274 1.00 5.91 124 PRO A N 1
ATOM 735 C CA . PRO A 1 92 ? -2.586 7.848 7.373 1.00 6.50 124 PRO A CA 1
ATOM 736 C C . PRO A 1 92 ? -3.596 6.762 7.752 1.00 6.60 124 PRO A C 1
ATOM 737 O O . PRO A 1 92 ? -4.243 6.883 8.802 1.00 7.78 124 PRO A O 1
ATOM 741 N N . GLN A 1 93 ? -3.773 5.752 6.909 1.00 6.74 125 GLN A N 1
ATOM 742 C CA . GLN A 1 93 ? -4.777 4.738 7.190 1.00 7.61 125 GLN A CA 1
ATOM 743 C C . GLN A 1 93 ? -4.346 3.796 8.297 1.00 7.38 125 GLN A C 1
ATOM 744 O O . GLN A 1 93 ? -5.193 3.333 9.068 1.00 9.88 125 GLN A O 1
ATOM 750 N N . GLY A 1 94 ? -3.056 3.482 8.375 1.00 6.67 126 GLY A N 1
ATOM 751 C CA . GLY A 1 94 ? -2.608 2.399 9.250 1.00 7.20 126 GLY A CA 1
ATOM 752 C C . GLY A 1 94 ? -3.101 1.048 8.750 1.00 7.36 126 GLY A C 1
ATOM 753 O O . GLY A 1 94 ? -3.729 0.934 7.680 1.00 8.04 126 GLY A O 1
ATOM 754 N N . ARG A 1 95 ? -2.798 0.003 9.513 1.00 7.17 127 ARG A N 1
ATOM 755 C CA . ARG A 1 95 ? -3.289 -1.336 9.231 1.00 7.67 127 ARG A CA 1
ATOM 756 C C . ARG A 1 95 ? -3.726 -1.903 10.558 1.00 7.34 127 ARG A C 1
ATOM 757 O O . ARG A 1 95 ? -2.916 -2.306 11.393 1.00 8.00 127 ARG A O 1
ATOM 765 N N . SER A 1 96 ? -5.031 -1.903 10.765 1.00 9.52 128 SER A N 1
ATOM 766 C CA . SER A 1 96 ? -5.575 -2.348 12.036 1.00 10.40 128 SER A CA 1
ATOM 767 C C . SER A 1 96 ? -5.325 -3.842 12.193 1.00 10.82 128 SER A C 1
ATOM 768 O O . SER A 1 96 ? -5.374 -4.591 11.221 1.00 12.54 128 SER A O 1
ATOM 771 N N . PRO A 1 97 ? -5.055 -4.300 13.420 1.00 10.87 129 PRO A N 1
ATOM 772 C CA . PRO A 1 97 ? -5.025 -3.553 14.667 1.00 10.23 129 PRO A CA 1
ATOM 773 C C . PRO A 1 97 ? -3.651 -3.011 15.116 1.00 9.71 129 PRO A C 1
ATOM 774 O O . PRO A 1 97 ? -3.607 -2.217 16.059 1.00 11.53 129 PRO A O 1
ATOM 778 N N . TYR A 1 98 ? -2.557 -3.435 14.490 1.00 7.86 130 TYR A N 1
ATOM 779 C CA . TYR A 1 98 ? -1.222 -3.251 15.084 1.00 7.42 130 TYR A CA 1
ATOM 780 C C . TYR A 1 98 ? -0.331 -2.200 14.451 1.00 7.12 130 TYR A C 1
ATOM 781 O O . TYR A 1 98 ? 0.739 -1.934 15.008 1.00 8.94 130 TYR A O 1
ATOM 790 N N . ILE A 1 99 ? -0.723 -1.614 13.320 1.00 6.63 131 ILE A N 1
ATOM 791 C CA . ILE A 1 99 ? 0.088 -0.5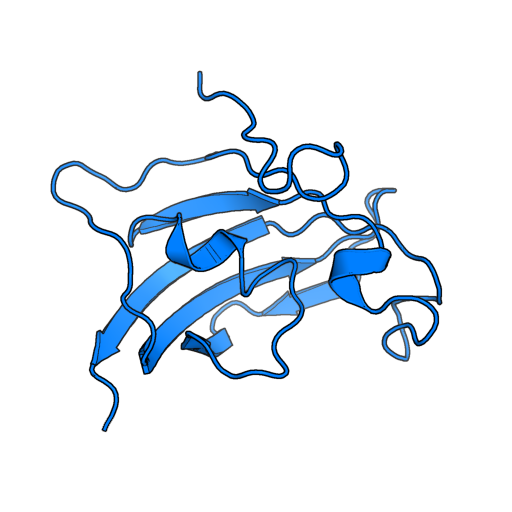98 12.660 1.00 6.74 131 ILE A CA 1
ATOM 792 C C . ILE A 1 99 ? -0.681 0.725 12.689 1.00 6.38 131 ILE A C 1
ATOM 793 O O . ILE A 1 99 ? -1.690 0.879 11.998 1.00 7.24 131 ILE A O 1
ATOM 798 N N . PRO A 1 100 ? -0.213 1.695 13.487 1.00 7.20 132 PRO A N 1
ATOM 799 C CA . PRO A 1 100 ? -0.935 2.957 13.581 1.00 7.86 132 PRO A CA 1
ATOM 800 C C . PRO A 1 100 ? -0.769 3.806 12.321 1.00 6.53 132 PRO A C 1
ATOM 801 O O . PRO A 1 100 ? 0.128 3.572 11.506 1.00 6.25 132 PRO A O 1
ATOM 805 N N . PRO A 1 101 ? -1.635 4.819 12.164 1.00 6.56 133 PRO A N 1
ATOM 806 C CA . PRO A 1 101 ? -1.376 5.829 11.151 1.00 6.44 133 PRO A CA 1
ATOM 807 C C . PRO A 1 101 ? 0.051 6.370 11.243 1.00 5.59 133 PRO A C 1
ATOM 808 O O . PRO A 1 101 ? 0.606 6.532 12.331 1.00 6.02 133 PRO A O 1
ATOM 812 N N . HIS A 1 102 ? 0.623 6.667 10.078 1.00 5.03 134 HIS A N 1
ATOM 813 C CA . HIS A 1 102 ? 1.908 7.350 9.961 1.00 5.52 134 HIS A CA 1
ATOM 814 C C . HIS A 1 102 ? 3.107 6.519 10.399 1.00 5.50 134 HIS A C 1
ATOM 815 O O . HIS A 1 102 ? 4.189 7.063 10.571 1.00 6.87 134 HIS A O 1
ATOM 822 N N . ALA A 1 103 ? 2.966 5.205 10.521 1.00 6.03 135 ALA A N 1
ATOM 823 C CA . ALA A 1 103 ? 4.070 4.353 10.965 1.00 6.75 135 ALA A CA 1
ATOM 824 C C . ALA A 1 103 ? 5.094 4.060 9.878 1.00 5.88 135 ALA A C 1
ATOM 825 O O . ALA A 1 103 ? 4.776 3.456 8.847 1.00 6.88 135 ALA A O 1
ATOM 827 N N . ALA A 1 104 ? 6.346 4.432 10.122 1.00 6.18 136 ALA A N 1
ATOM 828 C CA . ALA A 1 104 ? 7.450 3.923 9.308 1.00 6.18 136 ALA A CA 1
ATOM 829 C C . ALA A 1 104 ? 7.674 2.466 9.671 1.00 6.17 136 ALA A C 1
ATOM 830 O O . ALA A 1 104 ? 7.532 2.071 10.838 1.00 7.48 136 ALA A O 1
ATOM 832 N N . LEU A 1 105 ? 8.057 1.664 8.670 1.00 6.13 137 LEU A N 1
ATOM 833 C CA . LEU A 1 105 ? 8.218 0.235 8.847 1.00 5.94 137 LEU A CA 1
ATOM 834 C C . LEU A 1 105 ? 9.590 -0.220 8.419 1.00 5.39 137 LEU A C 1
ATOM 835 O O . LEU A 1 105 ? 10.264 0.406 7.595 1.00 7.30 137 LEU A O 1
ATOM 840 N N A CYS A 1 106 ? 10.013 -1.318 9.016 0.50 4.62 138 CYS A N 1
ATOM 841 N N B CYS A 1 106 ? 9.973 -1.361 8.965 0.50 6.08 138 CYS A N 1
ATOM 842 C CA A CYS A 1 106 ? 11.145 -2.106 8.545 0.50 4.76 138 CYS A CA 1
ATOM 843 C CA B CYS A 1 106 ? 11.176 -2.092 8.595 0.50 7.50 138 CYS A CA 1
ATOM 844 C C A CYS A 1 106 ? 10.577 -3.432 8.108 0.50 4.99 138 CYS A C 1
ATOM 845 C C B CYS A 1 106 ? 10.719 -3.474 8.142 0.50 6.99 138 CYS A C 1
ATOM 846 O O A CYS A 1 106 ? 9.892 -4.120 8.890 0.50 5.62 138 CYS A O 1
ATOM 847 O O B CYS A 1 106 ? 10.231 -4.259 8.972 0.50 7.60 138 CYS A O 1
ATOM 852 N N A LEU A 1 107 ? 10.843 -3.770 6.851 0.50 5.32 139 LEU A N 1
ATOM 853 N N B LEU A 1 107 ? 10.860 -3.774 6.846 0.50 7.04 139 LEU A N 1
ATOM 854 C CA A LEU A 1 107 ? 10.393 -4.999 6.228 0.50 6.55 139 LEU A CA 1
ATOM 855 C CA B LEU A 1 107 ? 10.338 -5.017 6.235 0.50 7.15 139 LEU A CA 1
ATOM 856 C C A LEU A 1 107 ? 11.646 -5.836 5.984 0.50 7.09 139 LEU A C 1
ATOM 857 C C B LEU A 1 107 ? 11.459 -5.930 5.780 0.50 6.95 139 LEU A C 1
ATOM 858 O O A LEU A 1 107 ? 12.628 -5.379 5.384 0.50 8.84 139 LEU A O 1
ATOM 859 O O B LEU A 1 107 ? 12.146 -5.610 4.783 0.50 4.92 139 LEU A O 1
ATOM 868 N N . GLU A 1 108 ? 11.633 -7.065 6.470 1.00 6.05 140 GLU A N 1
ATOM 869 C CA . GLU A 1 108 ? 12.656 -8.026 6.094 1.00 6.29 140 GLU A CA 1
ATOM 870 C C . GLU A 1 108 ? 11.978 -9.038 5.189 1.00 5.38 140 GLU A C 1
ATOM 871 O O . GLU A 1 108 ? 10.970 -9.663 5.572 1.00 6.93 140 GLU A O 1
ATOM 877 N N . VAL A 1 109 ? 12.494 -9.178 3.980 1.00 4.70 141 VAL A N 1
ATOM 878 C CA . VAL A 1 109 ? 11.857 -9.970 2.937 1.00 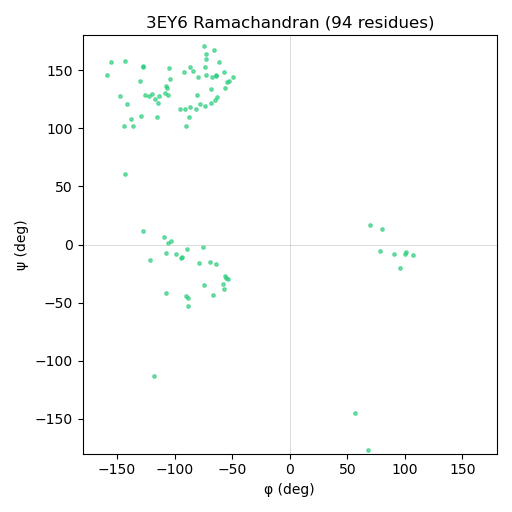5.02 141 VAL A CA 1
ATOM 879 C C . VAL A 1 109 ? 12.843 -10.995 2.415 1.00 4.03 141 VAL A C 1
ATOM 880 O O . VAL A 1 109 ? 13.951 -10.637 2.013 1.00 4.57 141 VAL A O 1
ATOM 884 N N . THR A 1 110 ? 12.432 -12.260 2.373 1.00 4.22 142 THR A N 1
ATOM 885 C CA . THR A 1 110 ? 13.190 -13.285 1.649 1.00 4.65 142 THR A CA 1
ATOM 886 C C . THR A 1 110 ? 12.350 -13.768 0.488 1.00 4.18 142 THR A C 1
ATOM 887 O O . THR A 1 110 ? 11.223 -14.222 0.674 1.00 4.90 142 THR A O 1
ATOM 891 N N . LEU A 1 111 ? 12.875 -13.636 -0.722 1.00 4.06 143 LEU A N 1
ATOM 892 C CA . LEU A 1 111 ? 12.181 -14.073 -1.932 1.00 4.23 143 LEU A CA 1
ATOM 893 C C . LEU A 1 111 ? 12.507 -15.546 -2.177 1.00 4.26 143 LEU A C 1
ATOM 894 O O . LEU A 1 111 ? 13.650 -15.884 -2.505 1.00 5.14 143 LEU A O 1
ATOM 899 N N . LYS A 1 112 ? 11.529 -16.428 -1.985 1.00 4.62 144 LYS A N 1
ATOM 900 C CA . LYS A 1 112 ? 11.770 -17.859 -2.031 1.00 4.83 144 LYS A CA 1
ATOM 901 C C . LYS A 1 112 ? 11.644 -18.432 -3.437 1.00 4.76 144 LYS A C 1
ATOM 902 O O . LYS A 1 112 ? 12.535 -19.140 -3.905 1.00 5.47 144 LYS A O 1
ATOM 908 N N . THR A 1 113 ? 10.519 -18.156 -4.094 1.00 5.13 145 THR A N 1
ATOM 909 C CA . THR A 1 113 ? 10.285 -18.643 -5.452 1.00 5.38 145 THR A CA 1
ATOM 910 C C . THR A 1 113 ? 9.531 -17.589 -6.255 1.00 4.53 145 THR A C 1
ATOM 911 O O . THR A 1 113 ? 8.848 -16.728 -5.696 1.00 4.93 145 THR A O 1
ATOM 915 N N . ALA A 1 114 ? 9.663 -17.713 -7.570 1.00 5.22 146 ALA A N 1
ATOM 916 C CA . ALA A 1 114 ? 8.969 -16.858 -8.525 1.00 5.87 146 ALA A CA 1
ATOM 917 C C . ALA A 1 114 ? 8.555 -17.771 -9.675 1.00 5.53 146 ALA A C 1
ATOM 918 O O . ALA A 1 114 ? 9.415 -18.415 -10.293 1.00 8.03 146 ALA A O 1
ATOM 920 N N . VAL A 1 115 ? 7.262 -17.857 -9.944 1.00 5.15 147 VAL A N 1
ATOM 921 C CA . VAL A 1 115 ? 6.710 -18.821 -10.881 1.00 5.84 147 VAL A CA 1
ATOM 922 C C . VAL A 1 115 ? 5.799 -18.081 -11.847 1.00 5.09 147 VAL A C 1
ATOM 923 O O . VAL A 1 115 ? 5.067 -17.184 -11.447 1.00 6.37 147 VAL A O 1
ATOM 927 N N . ASP A 1 116 ? 5.829 -18.449 -13.118 1.00 5.71 148 ASP A N 1
ATOM 928 C CA . ASP A 1 116 ? 4.941 -17.799 -14.073 1.00 6.36 148 ASP A CA 1
ATOM 929 C C . ASP A 1 116 ? 3.485 -17.848 -13.592 1.00 5.63 148 ASP A C 1
ATOM 930 O O . ASP A 1 116 ? 3.025 -18.843 -13.025 1.00 5.94 148 ASP A O 1
ATOM 935 N N . GLY A 1 117 ? 2.770 -16.758 -13.809 1.00 6.93 149 GLY A N 1
ATOM 936 C CA . GLY A 1 117 ? 1.354 -16.733 -13.497 1.00 8.06 149 GLY A CA 1
ATOM 937 C C . GLY A 1 117 ? 0.574 -17.680 -14.383 1.00 7.08 149 GLY A C 1
ATOM 938 O O . GLY A 1 117 ? 1.068 -18.186 -15.400 1.00 8.83 149 GLY A O 1
ATOM 939 N N . PRO A 1 118 ? -0.684 -17.933 -14.024 1.00 8.78 150 PRO A N 1
ATOM 940 C CA . PRO A 1 118 ? -1.503 -18.873 -14.787 1.00 10.84 150 PRO A CA 1
ATOM 941 C C . PRO A 1 118 ? -1.834 -18.309 -16.148 1.00 12.90 150 PRO A C 1
ATOM 942 O O . PRO A 1 118 ? -1.781 -17.091 -16.356 1.00 14.47 150 PRO A O 1
#

Sequence (118 aa):
MREWLDILGNGLLRKKKTLVPGPPGSSSRPVKGQVVTVHLQTSSLENGTRVQEEPELVFTLGDCCDVIQQALDLSVPLMDVGETAMVTTADSKYCYGPQGRSPYIPPHAALCCLLEVTLKTAVDGP

Organism: Homo sapiens (NCBI:txid9606)

Solvent-accessible surface area: 6596 Å² total; per-residue (Å²): 207,106,155,96,91,61,38,78,66,69,38,61,0,84,13,55,25,75,85,54,14,78,141,84,35,74,139,9,96,114,41,28,38,0,21,1,51,13,41,7,22,28,130,118,52,68,154,15,53,84,60,79,126,58,91,28,48,1,28,66,132,124,34,30,84,0,12,24,57,0,0,27,49,0,41,45,34,5,17,0,44,0,32,3,51,13,126,16,16,51,9,88,144,11,100,104,104,148,9,70,70,127,18,22,2,28,2,54,0,34,0,85,69,28,90,111,30,178

B-factor: mean 10.23, std 7.0, range [3.49, 44.5]